Protein AF-A0A959KD26-F1 (afdb_monomer_lite)

pLDDT: mean 95.19, std 4.73, range [56.56, 98.06]

Foldseek 3Di:
DDPPVVVVVVLVVCLVVQQVVLCVQQVDDDDPVRSVQSSFFDPVAPRDNDDPPPDDGDGHDQEEEEEPVPVVVVVVVVVVVVDPDDPHHYYYHDDVPQDDDPDDVVSVVVSD

Radius of gyration: 19.58 Å; chains: 1; bounding box: 45×34×48 Å

Structure (mmCIF, N/CA/C/O backbone):
data_AF-A0A959KD26-F1
#
_entry.id   AF-A0A959KD26-F1
#
loop_
_atom_site.group_PDB
_atom_site.id
_atom_site.type_symbol
_atom_site.label_atom_id
_atom_site.label_alt_id
_atom_site.label_comp_id
_atom_site.label_asym_id
_atom_site.label_entity_id
_atom_site.label_seq_id
_atom_site.pdbx_PDB_ins_code
_atom_site.Cartn_x
_atom_site.Cartn_y
_atom_site.Cartn_z
_atom_site.occupancy
_atom_site.B_iso_or_equiv
_atom_site.auth_seq_id
_atom_site.auth_comp_id
_atom_site.auth_asym_id
_atom_site.auth_atom_id
_atom_site.pdbx_PDB_model_num
ATOM 1 N N . MET A 1 1 ? -8.733 8.907 -17.841 1.00 56.56 1 MET A N 1
ATOM 2 C CA . MET A 1 1 ? -9.606 8.530 -16.707 1.00 56.56 1 MET A CA 1
ATOM 3 C C . MET A 1 1 ? -8.741 7.909 -15.623 1.00 56.56 1 MET A C 1
ATOM 5 O O . MET A 1 1 ? -7.737 7.311 -15.996 1.00 56.56 1 MET A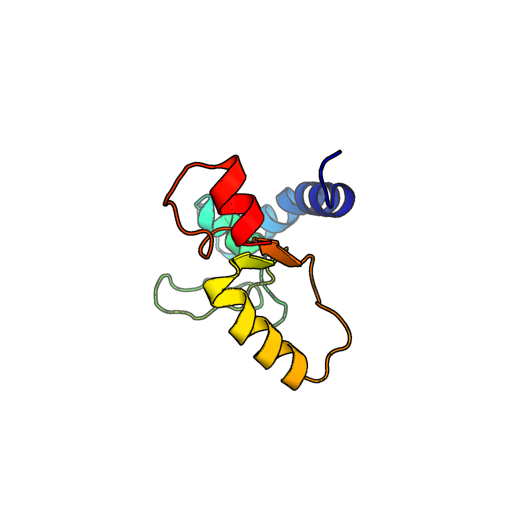 O 1
ATOM 9 N N . PRO A 1 2 ? -9.069 8.065 -14.330 1.00 74.62 2 PRO A N 1
ATOM 10 C CA . PRO A 1 2 ? -8.368 7.354 -13.264 1.00 74.62 2 PRO A CA 1
ATOM 11 C C . PRO A 1 2 ? -8.462 5.842 -13.505 1.00 74.62 2 PRO A C 1
ATOM 13 O O . PRO A 1 2 ? -9.542 5.352 -13.839 1.00 74.62 2 PRO A O 1
ATOM 16 N N . PHE A 1 3 ? -7.352 5.117 -13.358 1.00 83.50 3 PHE A N 1
ATOM 17 C CA . PHE A 1 3 ? -7.389 3.655 -13.286 1.00 83.50 3 PHE A CA 1
ATOM 18 C C . PHE A 1 3 ? -8.203 3.229 -12.053 1.00 83.50 3 PHE A C 1
ATOM 20 O O . PHE A 1 3 ? -8.207 3.938 -11.047 1.00 83.50 3 PHE A O 1
ATOM 27 N N . ASP A 1 4 ? -8.898 2.093 -12.137 1.00 87.50 4 ASP A N 1
ATOM 28 C CA . ASP A 1 4 ? -9.629 1.480 -11.016 1.00 87.50 4 ASP A CA 1
ATOM 29 C C . ASP A 1 4 ? -10.723 2.373 -10.377 1.00 87.50 4 ASP A C 1
ATOM 31 O O . ASP A 1 4 ? -11.003 2.272 -9.182 1.00 87.50 4 ASP A O 1
ATOM 35 N N . ILE A 1 5 ? -11.366 3.259 -11.154 1.00 92.12 5 ILE A N 1
ATOM 36 C CA . ILE A 1 5 ? -12.329 4.247 -10.625 1.00 92.12 5 ILE A CA 1
ATOM 37 C C . ILE A 1 5 ? -13.485 3.622 -9.829 1.00 92.12 5 ILE A C 1
ATOM 39 O O . ILE A 1 5 ? -13.883 4.171 -8.803 1.00 92.12 5 ILE A O 1
ATOM 43 N N . ASP A 1 6 ? -13.997 2.469 -10.258 1.00 92.88 6 ASP A N 1
ATOM 44 C CA . ASP A 1 6 ? -15.106 1.793 -9.577 1.00 92.88 6 ASP A CA 1
ATOM 45 C C . ASP A 1 6 ? -14.678 1.249 -8.207 1.00 92.88 6 ASP A C 1
ATOM 47 O O . ASP A 1 6 ? -15.414 1.384 -7.230 1.00 92.88 6 ASP A O 1
ATOM 51 N N . MET A 1 7 ? -13.450 0.727 -8.105 1.00 92.75 7 MET A N 1
ATOM 52 C CA . MET A 1 7 ? -12.856 0.283 -6.840 1.00 92.75 7 MET A CA 1
ATOM 53 C C . MET A 1 7 ? -12.692 1.458 -5.872 1.00 92.75 7 MET A C 1
ATOM 55 O O . MET A 1 7 ? -13.078 1.366 -4.708 1.00 92.75 7 MET A O 1
ATOM 59 N N . ILE A 1 8 ? -12.176 2.588 -6.367 1.00 93.31 8 ILE A N 1
ATOM 60 C CA . ILE A 1 8 ? -11.992 3.808 -5.571 1.00 93.31 8 ILE A CA 1
ATOM 61 C C . ILE A 1 8 ? -13.341 4.314 -5.044 1.00 93.31 8 ILE A C 1
ATOM 63 O O . ILE A 1 8 ? -13.457 4.662 -3.868 1.00 93.31 8 ILE A O 1
ATOM 67 N N . ARG A 1 9 ? -14.376 4.338 -5.893 1.00 95.62 9 ARG A N 1
ATOM 68 C CA . ARG A 1 9 ? -15.727 4.748 -5.488 1.00 95.62 9 ARG A CA 1
ATOM 69 C C . ARG A 1 9 ? -16.297 3.828 -4.415 1.00 95.62 9 ARG A C 1
ATOM 71 O O . ARG A 1 9 ? -16.702 4.327 -3.370 1.00 95.62 9 ARG A O 1
ATOM 78 N N . ALA A 1 10 ? -16.249 2.515 -4.632 1.00 94.81 10 ALA A N 1
ATOM 79 C CA . ALA A 1 10 ? -16.738 1.533 -3.668 1.00 94.81 10 ALA A CA 1
ATOM 80 C C . ALA A 1 10 ? -16.029 1.655 -2.306 1.00 94.81 10 ALA A C 1
ATOM 82 O O . ALA A 1 10 ? -16.675 1.591 -1.258 1.00 94.81 10 ALA A O 1
ATOM 83 N N . TYR A 1 11 ? -14.713 1.896 -2.308 1.00 94.44 11 TYR A N 1
ATOM 84 C CA . TYR A 1 11 ? -13.953 2.128 -1.081 1.00 94.44 11 TYR A CA 1
ATOM 85 C C . TYR A 1 11 ? -14.460 3.357 -0.317 1.00 94.44 11 TYR A C 1
ATOM 87 O O . TYR A 1 11 ? -14.783 3.260 0.869 1.00 94.44 11 TYR A O 1
ATOM 95 N N . TYR A 1 12 ? -14.567 4.510 -0.982 1.00 95.94 12 TYR A N 1
ATOM 96 C CA . TYR A 1 12 ? -15.003 5.743 -0.323 1.00 95.94 12 TYR A CA 1
ATOM 97 C C . TYR A 1 12 ? -16.476 5.719 0.097 1.00 95.94 12 TYR A C 1
ATOM 99 O O . TYR A 1 12 ? -16.815 6.334 1.107 1.00 95.94 12 TYR A O 1
ATOM 107 N N . GLU A 1 13 ? -17.333 4.987 -0.616 1.00 97.62 13 GLU A N 1
ATOM 108 C CA . GLU A 1 13 ? -18.722 4.741 -0.213 1.00 97.62 13 GLU A CA 1
ATOM 109 C C . GLU A 1 13 ? -18.795 3.912 1.084 1.00 97.62 13 GLU A C 1
ATOM 111 O O . GLU A 1 13 ? -19.580 4.232 1.978 1.00 97.62 13 GLU A O 1
ATOM 116 N N . ALA A 1 14 ? -17.934 2.898 1.243 1.00 96.44 14 ALA A N 1
ATOM 117 C CA . ALA A 1 14 ? -17.890 2.047 2.437 1.00 96.44 14 ALA A CA 1
ATOM 118 C C . ALA A 1 14 ? -17.132 2.668 3.630 1.00 96.44 14 ALA A C 1
ATOM 120 O O . ALA A 1 14 ? -17.359 2.294 4.788 1.00 96.44 14 ALA A O 1
ATOM 121 N N . LEU A 1 15 ? -16.221 3.610 3.371 1.00 97.19 15 LEU A N 1
ATOM 122 C CA . LEU A 1 15 ? -15.279 4.146 4.357 1.00 97.19 15 LEU A CA 1
ATOM 123 C C . LEU A 1 15 ? -15.938 4.731 5.627 1.00 97.19 15 LEU A C 1
ATOM 125 O O . LEU A 1 15 ? -15.461 4.415 6.723 1.00 97.19 15 LEU A O 1
ATOM 129 N N . PRO A 1 16 ? -17.018 5.541 5.557 1.00 97.38 16 PRO A N 1
ATOM 130 C CA . PRO A 1 16 ? -17.657 6.082 6.757 1.00 97.38 16 PRO A CA 1
ATOM 131 C C . PRO A 1 16 ? -18.179 4.991 7.698 1.00 97.38 16 PRO A C 1
ATOM 133 O O . PRO A 1 16 ? -18.014 5.111 8.913 1.00 97.38 16 PRO A O 1
ATOM 136 N N . GLY A 1 17 ? -18.755 3.919 7.139 1.00 97.06 17 GLY A N 1
ATOM 137 C CA . GLY A 1 17 ? -19.259 2.772 7.897 1.00 97.06 17 GLY A CA 1
ATOM 138 C C . GLY A 1 17 ? -18.134 2.042 8.624 1.00 97.06 17 GLY A C 1
ATOM 139 O O . GLY A 1 17 ? -18.174 1.920 9.847 1.00 97.06 17 GLY A O 1
ATOM 140 N N . ARG A 1 18 ? -17.067 1.686 7.896 1.00 96.62 18 ARG A N 1
ATOM 141 C CA . ARG A 1 18 ? -15.888 1.010 8.469 1.00 96.62 18 ARG A CA 1
ATOM 142 C C . ARG A 1 18 ? -15.245 1.818 9.601 1.00 96.62 18 ARG A C 1
ATOM 144 O O . ARG A 1 18 ? -14.899 1.274 10.648 1.00 96.62 18 ARG A O 1
ATOM 151 N N . ILE A 1 19 ? -15.118 3.138 9.430 1.00 97.38 19 ILE A N 1
ATOM 152 C CA . ILE A 1 19 ? -14.563 4.022 10.469 1.00 97.38 19 ILE A CA 1
ATOM 153 C C . ILE A 1 19 ? -15.487 4.102 11.690 1.00 97.38 19 ILE A C 1
ATOM 155 O O . ILE A 1 19 ? -14.995 4.164 12.820 1.00 97.38 19 ILE A O 1
ATOM 159 N N . ALA A 1 20 ? -16.806 4.145 11.493 1.00 97.00 20 ALA A N 1
ATOM 160 C CA . ALA A 1 20 ? -17.764 4.199 12.593 1.00 97.00 20 ALA A CA 1
ATOM 161 C C . ALA A 1 20 ? -17.734 2.910 13.428 1.00 97.00 20 ALA A C 1
ATOM 163 O O . ALA A 1 20 ? -17.694 2.984 14.658 1.00 97.00 20 ALA A O 1
ATOM 164 N N . GLU A 1 21 ? -17.681 1.751 12.769 1.00 96.31 21 GLU A N 1
ATOM 165 C CA . GLU A 1 21 ? -17.545 0.442 13.414 1.00 96.31 21 GLU A CA 1
ATOM 166 C C . GLU A 1 21 ? -16.243 0.340 14.212 1.00 96.31 21 GLU A C 1
ATOM 168 O O . GLU A 1 21 ? -16.279 0.051 15.411 1.00 96.31 21 GLU A O 1
ATOM 173 N N . ALA A 1 22 ? -15.108 0.682 13.593 1.00 96.88 22 ALA A N 1
ATOM 174 C CA . ALA A 1 22 ? -13.811 0.680 14.263 1.00 96.88 22 ALA A CA 1
ATOM 175 C C . ALA A 1 22 ? -13.787 1.629 15.470 1.00 96.88 22 ALA A C 1
ATOM 177 O O . ALA A 1 22 ? -13.386 1.243 16.566 1.00 96.88 22 ALA A O 1
ATOM 178 N N . ARG A 1 23 ? -14.289 2.860 15.320 1.00 96.88 23 ARG A N 1
ATOM 179 C CA . ARG A 1 23 ? -14.353 3.830 16.424 1.00 96.88 23 ARG A CA 1
ATOM 180 C C . ARG A 1 23 ? -15.198 3.317 17.587 1.00 96.88 23 ARG A C 1
ATOM 182 O O . ARG A 1 23 ? -14.824 3.530 18.739 1.00 96.88 23 ARG A O 1
ATOM 189 N N . LYS A 1 24 ? -16.332 2.675 17.294 1.00 96.06 24 LYS A N 1
ATOM 190 C CA . LYS A 1 24 ? -17.218 2.104 18.312 1.00 96.06 24 LYS A CA 1
ATOM 191 C C . LYS A 1 24 ? -16.530 0.967 19.065 1.00 96.06 24 LYS A C 1
ATOM 193 O O . LYS A 1 24 ? -16.624 0.931 20.286 1.00 96.06 24 LYS A O 1
ATOM 198 N N . ALA A 1 25 ? -15.832 0.080 18.357 1.00 95.38 25 ALA A N 1
ATOM 199 C CA . ALA A 1 25 ? -15.127 -1.043 18.970 1.00 95.38 25 ALA A CA 1
ATOM 200 C C . ALA A 1 25 ? -13.942 -0.595 19.840 1.00 95.38 25 ALA A C 1
ATOM 202 O O . ALA A 1 25 ? -13.758 -1.106 20.938 1.00 95.38 25 ALA A O 1
ATO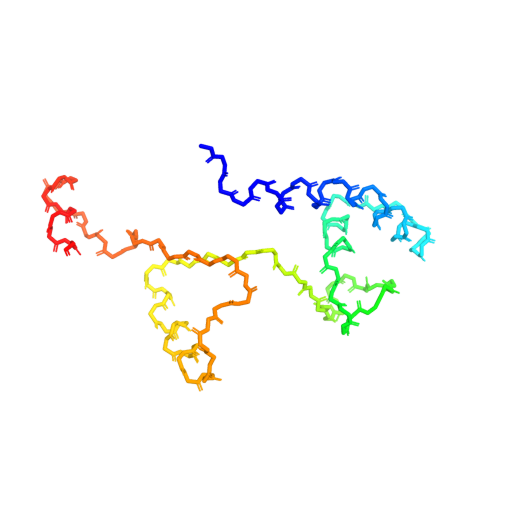M 203 N N . LEU A 1 26 ? -13.167 0.388 19.372 1.00 95.44 26 LEU A N 1
ATOM 204 C CA . LEU A 1 26 ? -11.975 0.877 20.074 1.00 95.44 26 LEU A CA 1
ATOM 205 C C . LEU A 1 26 ? -12.295 1.862 21.209 1.00 95.44 26 LEU A C 1
ATOM 207 O O . LEU A 1 26 ? -11.452 2.108 22.067 1.00 95.44 26 LEU A O 1
ATOM 211 N N . ASN A 1 27 ? -13.483 2.476 21.190 1.00 95.75 27 ASN A N 1
ATOM 212 C CA . ASN A 1 27 ? -13.951 3.454 22.177 1.00 95.75 27 ASN A CA 1
ATOM 213 C C . ASN A 1 27 ? -12.956 4.603 22.462 1.00 95.75 27 ASN A C 1
ATOM 215 O O . ASN A 1 27 ? -12.795 5.064 23.593 1.00 95.75 27 ASN A O 1
ATOM 219 N N . ARG A 1 28 ? -12.263 5.081 21.424 1.00 94.31 28 ARG A N 1
ATOM 220 C CA . ARG A 1 28 ? -11.295 6.184 21.520 1.00 94.31 28 ARG A CA 1
ATOM 221 C C . ARG A 1 28 ? -11.203 6.975 20.215 1.00 94.31 28 ARG A C 1
ATOM 223 O O . ARG A 1 28 ? -11.589 6.474 19.155 1.00 94.31 28 ARG A O 1
ATOM 230 N N . PRO A 1 29 ? -10.690 8.219 20.245 1.00 95.50 29 PRO A N 1
ATOM 231 C CA . PRO A 1 29 ? -10.356 8.937 19.023 1.00 95.50 29 PRO A CA 1
ATOM 232 C C . PRO A 1 29 ? -9.321 8.167 18.191 1.00 95.50 29 PRO A C 1
ATOM 234 O O . PRO A 1 29 ? -8.367 7.610 18.730 1.00 95.50 29 PRO A O 1
ATOM 237 N N . MET A 1 30 ? -9.505 8.178 16.871 1.00 97.25 30 MET A N 1
ATOM 238 C CA . MET A 1 30 ? -8.590 7.556 15.912 1.00 97.25 30 MET A CA 1
ATOM 239 C C . MET A 1 30 ? -7.863 8.624 15.098 1.00 97.25 30 MET A C 1
ATOM 241 O O . MET A 1 30 ? -8.485 9.562 14.579 1.00 97.25 30 MET A O 1
ATOM 245 N N . THR A 1 31 ? -6.558 8.436 14.942 1.00 97.50 31 THR A N 1
ATOM 246 C CA . THR A 1 31 ? -5.715 9.162 13.983 1.00 97.50 31 THR A CA 1
ATOM 247 C C . THR A 1 31 ? -6.109 8.836 12.538 1.00 97.50 31 THR A C 1
ATOM 249 O O . THR A 1 31 ? -6.857 7.893 12.280 1.00 97.50 31 THR A O 1
ATOM 252 N N . LEU A 1 32 ? -5.615 9.613 11.567 1.00 97.81 32 LEU A N 1
ATOM 253 C CA . LEU A 1 32 ? -5.834 9.308 10.148 1.00 97.81 32 LEU A CA 1
ATOM 254 C C . LEU A 1 32 ? -5.265 7.932 9.774 1.00 97.81 32 LEU A C 1
ATOM 256 O O . LEU A 1 32 ? -5.965 7.138 9.156 1.00 97.81 32 LEU A O 1
ATOM 260 N N . THR A 1 33 ? -4.036 7.637 10.196 1.00 97.31 33 THR A N 1
ATOM 261 C CA . THR A 1 33 ? -3.381 6.351 9.933 1.00 97.31 33 THR A CA 1
ATOM 262 C C . THR A 1 33 ? -4.185 5.186 10.496 1.00 97.31 33 THR A C 1
ATOM 264 O O . THR A 1 33 ? -4.407 4.215 9.787 1.00 97.31 33 THR A O 1
ATOM 267 N N . GLU A 1 34 ? -4.698 5.293 11.725 1.00 96.94 34 GLU A N 1
ATOM 268 C CA . GLU A 1 34 ? -5.571 4.255 12.282 1.00 96.94 34 GLU A CA 1
ATOM 269 C C . GLU A 1 34 ? -6.848 4.097 11.464 1.00 96.94 34 GLU A C 1
ATOM 271 O O . GLU A 1 34 ? -7.227 2.976 11.166 1.00 96.94 34 GLU A O 1
ATOM 276 N N . LYS A 1 35 ? -7.500 5.185 11.042 1.00 97.81 35 LYS A N 1
ATOM 277 C CA . LYS A 1 35 ? -8.702 5.071 10.200 1.00 97.81 35 LYS A CA 1
ATOM 278 C C . LYS A 1 35 ? -8.422 4.305 8.909 1.00 97.81 35 LYS A C 1
ATOM 280 O O . LYS A 1 35 ? -9.245 3.481 8.541 1.00 97.81 35 LYS A O 1
ATOM 285 N N . ILE A 1 36 ? -7.280 4.564 8.266 1.00 97.31 36 ILE A N 1
ATOM 286 C CA . ILE A 1 36 ? -6.860 3.868 7.042 1.00 97.31 36 ILE A CA 1
ATOM 287 C C . ILE A 1 36 ? -6.541 2.399 7.339 1.00 97.31 36 ILE A C 1
ATOM 289 O O . ILE A 1 36 ? -7.017 1.523 6.636 1.00 97.31 36 ILE A O 1
ATOM 293 N N . LEU A 1 37 ? -5.770 2.095 8.383 1.00 97.19 37 LEU A N 1
ATOM 294 C CA . LEU A 1 37 ? -5.409 0.710 8.703 1.00 97.19 37 LEU A CA 1
ATOM 295 C C . LEU A 1 37 ? -6.636 -0.117 9.113 1.00 97.19 37 LEU A C 1
ATOM 297 O O . LEU A 1 37 ? -6.863 -1.200 8.582 1.00 97.19 37 LEU A O 1
ATOM 301 N N . PHE A 1 38 ? -7.476 0.417 10.000 1.00 97.06 38 PHE A N 1
ATOM 302 C CA . PHE A 1 38 ? -8.689 -0.262 10.454 1.00 97.06 38 PHE A CA 1
ATOM 303 C C . PHE A 1 38 ? -9.742 -0.411 9.346 1.00 97.06 38 PHE A C 1
ATOM 305 O O . PHE A 1 38 ? -10.528 -1.354 9.392 1.00 97.06 38 PHE A O 1
ATOM 312 N N . SER A 1 39 ? -9.760 0.462 8.330 1.00 96.75 39 SER A N 1
ATOM 313 C CA . SER A 1 39 ? -10.639 0.291 7.164 1.00 96.75 39 SER A CA 1
ATOM 314 C C . SER A 1 39 ? -10.155 -0.771 6.168 1.00 96.75 39 SER A C 1
ATOM 316 O O . SER A 1 39 ? -10.914 -1.093 5.252 1.00 96.75 39 SER A O 1
ATOM 318 N N . HIS A 1 40 ? -8.948 -1.322 6.354 1.00 97.25 40 HIS A N 1
ATOM 319 C CA . HIS A 1 40 ? -8.331 -2.352 5.506 1.00 97.25 40 HIS A CA 1
ATOM 320 C C . HIS A 1 40 ? -7.928 -3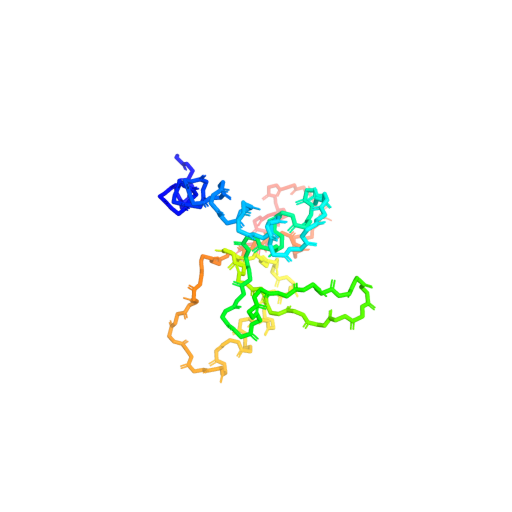.610 6.287 1.00 97.25 40 HIS A C 1
ATOM 322 O O . HIS A 1 40 ? -7.001 -4.309 5.882 1.00 97.25 40 HIS A O 1
ATOM 328 N N . LEU A 1 41 ? -8.573 -3.911 7.416 1.00 97.38 41 LEU A N 1
ATOM 329 C CA . LEU A 1 41 ? -8.321 -5.173 8.114 1.00 97.38 41 LEU A CA 1
ATOM 330 C C . LEU A 1 41 ? -8.658 -6.368 7.215 1.00 97.38 41 LEU A C 1
ATOM 332 O O . LEU A 1 41 ? -9.695 -6.379 6.549 1.00 97.38 41 LEU A O 1
ATOM 336 N N . HIS A 1 42 ? -7.774 -7.364 7.210 1.00 97.44 42 HIS A N 1
ATOM 337 C CA . HIS A 1 42 ? -8.053 -8.662 6.607 1.00 97.44 42 HIS A CA 1
ATOM 338 C C . HIS A 1 42 ? -8.938 -9.498 7.542 1.00 97.44 42 HIS A C 1
ATOM 340 O O . HIS A 1 42 ? -8.922 -9.304 8.757 1.00 97.44 42 HIS A O 1
ATOM 346 N N . GLU A 1 43 ? -9.674 -10.465 6.996 1.00 95.06 43 GLU A N 1
ATOM 347 C CA . GLU A 1 43 ? -10.519 -11.375 7.787 1.00 95.06 43 GLU A CA 1
ATOM 348 C C . GLU A 1 43 ? -9.728 -12.183 8.832 1.00 95.06 43 GLU A C 1
ATOM 350 O O . GLU A 1 43 ? -10.235 -12.448 9.920 1.00 95.06 43 GLU A O 1
ATOM 355 N N . ASP A 1 44 ? -8.449 -12.457 8.557 1.00 96.62 44 ASP A N 1
ATOM 356 C CA . ASP A 1 44 ? -7.515 -13.115 9.487 1.00 96.62 44 ASP A CA 1
ATOM 357 C C . ASP A 1 44 ? -7.072 -12.222 10.663 1.00 96.62 44 ASP A C 1
ATOM 359 O O . ASP A 1 44 ? -6.366 -12.662 11.571 1.00 96.62 44 ASP A O 1
ATOM 363 N N . SER A 1 45 ? -7.437 -10.941 10.662 1.00 96.38 45 SER A N 1
ATOM 364 C CA . SER A 1 45 ? -7.207 -10.002 11.764 1.00 96.38 45 SER A CA 1
ATOM 365 C C . SER A 1 45 ? -8.497 -9.253 12.082 1.00 96.38 45 SER A C 1
ATOM 367 O O . SER A 1 45 ? -8.624 -8.067 11.762 1.00 96.38 45 SER A O 1
ATOM 369 N N . PRO A 1 46 ? -9.473 -9.935 12.712 1.00 95.00 46 PRO A N 1
ATOM 370 C CA . PRO A 1 46 ? -10.746 -9.325 13.055 1.00 95.00 46 PRO A CA 1
ATOM 371 C C . PRO A 1 46 ? -10.549 -8.118 13.976 1.00 95.00 46 PRO A C 1
ATOM 373 O O . PRO A 1 46 ? -9.583 -8.031 14.734 1.00 95.00 46 PRO A O 1
ATOM 376 N N . LEU A 1 47 ? -11.495 -7.183 13.910 1.00 95.75 47 LEU A N 1
ATOM 377 C CA . LEU A 1 47 ? -11.449 -5.913 14.627 1.00 95.75 47 LEU A CA 1
ATOM 378 C C . LEU A 1 47 ? -11.193 -6.099 16.134 1.00 95.75 47 LEU A C 1
ATOM 380 O O . LEU A 1 47 ? -12.032 -6.632 16.858 1.00 95.75 47 LEU A O 1
ATOM 384 N N . ALA A 1 48 ? -10.053 -5.591 16.599 1.00 94.69 48 ALA A N 1
ATOM 385 C CA . ALA A 1 48 ? -9.634 -5.589 17.996 1.00 94.69 48 ALA A CA 1
ATOM 386 C C . ALA A 1 48 ? -8.797 -4.334 18.307 1.00 94.69 48 ALA A C 1
ATOM 388 O O . ALA A 1 48 ? -8.357 -3.629 17.397 1.00 94.69 48 ALA A O 1
ATOM 389 N N . ASP A 1 49 ? -8.563 -4.038 19.589 1.00 94.25 49 ASP A N 1
ATOM 390 C CA . ASP A 1 49 ? -7.681 -2.932 19.987 1.00 94.25 49 ASP A CA 1
ATOM 391 C C . ASP A 1 49 ? -6.210 -3.353 19.923 1.00 94.25 49 ASP A C 1
ATOM 393 O O . ASP A 1 49 ? -5.608 -3.751 20.918 1.00 94.25 49 ASP A O 1
ATOM 397 N N . PHE A 1 50 ? -5.650 -3.289 18.715 1.00 95.81 50 PHE A N 1
ATOM 398 C CA . PHE A 1 50 ? -4.256 -3.634 18.453 1.00 95.81 50 PHE A CA 1
ATOM 399 C C . PHE A 1 50 ? -3.280 -2.617 19.070 1.00 95.81 50 PHE A C 1
ATOM 401 O O . PHE A 1 50 ? -3.355 -1.403 18.841 1.00 95.81 50 PHE A O 1
ATOM 408 N N . GLY A 1 51 ? -2.304 -3.130 19.813 1.00 94.31 51 GLY A N 1
ATOM 409 C CA . GLY A 1 51 ? -1.210 -2.398 20.426 1.00 94.31 51 GLY A CA 1
ATOM 410 C C . GLY A 1 51 ? -0.183 -1.905 19.406 1.00 94.31 51 GLY A C 1
ATOM 411 O O . GLY A 1 51 ? 0.483 -2.678 18.715 1.00 94.31 51 GLY A O 1
ATOM 412 N N . ARG A 1 52 ? 0.020 -0.585 19.363 1.00 93.69 52 ARG A N 1
ATOM 413 C CA . ARG A 1 52 ? 1.008 0.058 18.482 1.00 93.69 52 ARG A CA 1
ATOM 414 C C . ARG A 1 52 ? 2.427 -0.440 18.771 1.00 93.69 52 ARG A C 1
ATOM 416 O O . ARG A 1 52 ? 2.875 -0.396 19.915 1.00 93.69 52 ARG A O 1
ATOM 423 N N . GLY A 1 53 ? 3.138 -0.865 17.725 1.00 94.62 53 GLY A N 1
ATOM 424 C CA . GLY A 1 53 ? 4.517 -1.364 17.824 1.00 94.62 53 GLY A CA 1
ATOM 425 C C . GLY A 1 53 ? 4.656 -2.692 18.575 1.00 94.62 53 GLY A C 1
ATOM 426 O O . GLY A 1 53 ? 5.769 -3.049 18.951 1.00 94.62 53 GLY A O 1
ATOM 427 N N . LYS A 1 54 ? 3.542 -3.391 18.827 1.00 96.56 54 LYS A N 1
ATOM 428 C CA . LYS A 1 54 ? 3.509 -4.672 19.543 1.00 96.56 54 LYS A CA 1
ATOM 429 C C . LYS A 1 54 ? 2.842 -5.755 18.712 1.00 96.56 54 LYS A C 1
ATOM 431 O O . LYS A 1 54 ? 3.418 -6.823 18.545 1.00 96.56 54 LYS A O 1
ATOM 436 N N . ASP A 1 55 ? 1.666 -5.451 18.175 1.00 96.94 55 ASP A N 1
ATOM 437 C CA . ASP A 1 55 ? 0.860 -6.446 17.483 1.00 96.94 55 ASP A CA 1
ATOM 438 C C . ASP A 1 55 ? 1.162 -6.469 15.986 1.00 96.94 55 ASP A C 1
ATOM 440 O O . ASP A 1 55 ? 1.365 -5.430 15.349 1.00 96.94 55 ASP A O 1
ATOM 444 N N . TYR A 1 56 ? 1.172 -7.678 15.428 1.00 96.75 56 TYR A N 1
ATOM 445 C CA . TYR A 1 56 ? 1.202 -7.909 13.992 1.00 96.75 56 TYR A CA 1
ATOM 446 C C . TYR A 1 56 ? -0.232 -8.064 13.490 1.00 96.75 56 TYR A C 1
ATOM 448 O O . TYR A 1 56 ? -0.994 -8.859 14.036 1.00 96.75 56 TYR A O 1
ATOM 456 N N . VAL A 1 57 ? -0.597 -7.305 12.460 1.00 97.50 57 VAL A N 1
ATOM 457 C CA . VAL A 1 57 ? -1.971 -7.228 11.955 1.00 97.50 57 VAL A CA 1
ATOM 458 C C . VAL A 1 57 ? -1.961 -7.484 10.457 1.00 97.50 57 VAL A C 1
ATOM 460 O O . VAL A 1 57 ? -1.172 -6.881 9.725 1.00 97.50 57 VAL A O 1
ATOM 463 N N . PHE A 1 58 ? -2.844 -8.368 10.002 1.00 97.94 58 PHE A N 1
ATOM 464 C CA . PHE A 1 58 ? -3.063 -8.601 8.584 1.00 97.94 58 PHE A CA 1
ATOM 465 C C . PHE A 1 58 ? -3.964 -7.505 8.013 1.00 97.94 58 PHE A C 1
ATOM 467 O O . PHE A 1 58 ? -5.084 -7.278 8.476 1.00 97.94 58 PHE A O 1
ATOM 474 N N . PHE A 1 59 ? -3.468 -6.839 6.976 1.00 97.50 59 PHE A N 1
ATOM 475 C CA . PHE A 1 59 ? -4.219 -5.861 6.198 1.00 97.50 59 PHE A CA 1
ATOM 476 C C . PHE A 1 59 ? -4.441 -6.385 4.781 1.00 97.50 59 PHE A C 1
ATOM 478 O O . PHE A 1 59 ? -3.686 -7.233 4.306 1.00 97.50 59 PHE A O 1
ATOM 485 N N . ALA A 1 60 ? -5.454 -5.854 4.105 1.00 96.75 60 ALA A N 1
ATOM 486 C CA . ALA A 1 60 ? -5.763 -6.113 2.707 1.00 96.75 60 ALA A CA 1
ATOM 487 C C . ALA A 1 60 ? -5.428 -4.864 1.867 1.00 96.75 60 ALA A C 1
ATOM 489 O O . ALA A 1 60 ? -6.271 -3.974 1.752 1.00 96.75 60 ALA A O 1
ATOM 490 N N . PRO A 1 61 ? -4.202 -4.735 1.321 1.00 96.56 61 PRO A N 1
ATOM 491 C CA . PRO A 1 61 ? -3.846 -3.609 0.462 1.00 96.56 61 PRO A CA 1
ATOM 492 C C . PRO A 1 61 ? -4.656 -3.623 -0.835 1.00 96.56 61 PRO A C 1
ATOM 494 O O . PRO A 1 61 ? -4.797 -4.672 -1.461 1.00 96.56 61 PRO A O 1
ATOM 497 N N . ASP A 1 62 ? -5.102 -2.454 -1.292 1.00 95.12 62 ASP A N 1
ATOM 498 C CA . ASP A 1 62 ? -5.886 -2.353 -2.532 1.00 95.12 62 ASP A CA 1
ATOM 499 C C . ASP A 1 62 ? -5.048 -2.540 -3.804 1.00 95.12 62 ASP A C 1
ATOM 501 O O . ASP A 1 62 ? -5.589 -2.832 -4.868 1.00 95.12 62 ASP A O 1
ATOM 505 N N . ARG A 1 63 ? -3.729 -2.310 -3.735 1.00 95.75 63 ARG A N 1
ATOM 506 C CA . ARG A 1 63 ? -2.828 -2.400 -4.891 1.00 95.75 63 ARG A CA 1
ATOM 507 C C . ARG A 1 63 ? -1.382 -2.666 -4.496 1.00 95.75 63 ARG A C 1
ATOM 509 O O . ARG A 1 63 ? -0.966 -2.352 -3.382 1.00 95.75 63 ARG A O 1
ATOM 516 N N . VAL A 1 64 ? -0.603 -3.163 -5.453 1.00 97.06 64 VAL A N 1
ATOM 517 C CA . VAL A 1 64 ? 0.848 -3.355 -5.324 1.00 97.06 64 VAL A CA 1
ATOM 518 C C . VAL A 1 64 ? 1.568 -2.559 -6.410 1.00 97.06 64 VAL A C 1
ATOM 520 O O . VAL A 1 64 ? 1.164 -2.560 -7.569 1.00 97.06 64 VAL A O 1
ATOM 523 N N . ALA A 1 65 ? 2.652 -1.881 -6.048 1.00 96.81 65 ALA A N 1
ATOM 524 C CA . ALA A 1 65 ? 3.539 -1.222 -6.999 1.00 96.81 65 ALA A CA 1
ATOM 525 C C . ALA A 1 65 ? 4.975 -1.663 -6.723 1.00 96.81 65 ALA A C 1
ATOM 527 O O . ALA A 1 65 ? 5.396 -1.739 -5.569 1.00 96.81 65 ALA A O 1
ATOM 528 N N . MET A 1 66 ? 5.708 -1.968 -7.786 1.00 98.00 66 MET A N 1
ATOM 529 C CA . MET A 1 66 ? 7.114 -2.352 -7.733 1.00 98.00 66 MET A CA 1
ATOM 530 C C . MET A 1 66 ? 7.908 -1.503 -8.721 1.00 98.00 66 MET A C 1
ATOM 532 O O . MET A 1 66 ? 7.363 -1.040 -9.721 1.00 98.00 66 MET A O 1
ATOM 536 N N . GLN A 1 67 ? 9.198 -1.344 -8.453 1.00 97.12 67 GLN A N 1
ATOM 537 C CA . GLN A 1 67 ? 10.168 -0.791 -9.399 1.00 97.12 67 GLN A CA 1
ATOM 538 C C . GLN A 1 67 ? 11.035 -1.923 -9.962 1.00 97.12 67 GLN A C 1
ATOM 540 O O . GLN A 1 67 ? 11.186 -2.948 -9.295 1.00 97.12 67 GLN A O 1
ATOM 545 N N . ASP A 1 68 ? 11.560 -1.780 -11.175 1.00 95.31 68 ASP A N 1
ATOM 546 C CA . ASP A 1 68 ? 12.229 -2.846 -11.935 1.00 95.31 68 ASP A CA 1
ATOM 547 C C . ASP A 1 68 ? 13.384 -3.545 -11.189 1.00 95.31 68 ASP A C 1
ATOM 549 O O . ASP A 1 68 ? 13.456 -4.776 -11.204 1.00 95.31 68 ASP A O 1
ATOM 553 N N . ALA A 1 69 ? 14.213 -2.816 -10.443 1.00 95.25 69 ALA A N 1
ATOM 554 C CA . ALA A 1 69 ? 15.304 -3.368 -9.641 1.00 95.25 69 ALA A CA 1
ATOM 555 C C . ALA A 1 69 ? 14.837 -4.282 -8.486 1.00 95.25 69 ALA A C 1
ATOM 557 O O . ALA A 1 69 ? 15.608 -5.115 -8.016 1.00 95.25 69 ALA A O 1
ATOM 558 N N . THR A 1 70 ? 13.581 -4.184 -8.033 1.00 96.19 70 THR A N 1
ATOM 559 C CA . THR A 1 70 ? 12.981 -5.116 -7.045 1.00 96.19 70 THR A CA 1
ATOM 560 C C . THR A 1 70 ? 11.920 -6.036 -7.638 1.00 96.19 70 THR A C 1
ATOM 562 O O . THR A 1 70 ? 11.700 -7.136 -7.124 1.00 96.19 70 THR A O 1
ATOM 565 N N . ALA A 1 71 ? 11.281 -5.623 -8.731 1.00 97.25 71 ALA A N 1
ATOM 566 C CA . ALA A 1 71 ? 10.210 -6.361 -9.377 1.00 97.25 71 ALA A CA 1
ATOM 567 C C . ALA A 1 71 ? 10.710 -7.695 -9.927 1.00 97.25 71 ALA A C 1
ATOM 569 O O . ALA A 1 71 ? 9.974 -8.673 -9.870 1.00 97.25 71 ALA A O 1
ATOM 570 N N . GLN A 1 72 ? 11.959 -7.763 -10.404 1.00 95.50 72 GLN A N 1
ATOM 571 C CA . GLN A 1 72 ? 12.534 -8.994 -10.956 1.00 95.50 72 GLN A CA 1
ATOM 572 C C . GLN A 1 72 ? 12.413 -10.171 -9.978 1.00 95.50 72 GLN A C 1
ATOM 574 O O . GLN A 1 72 ? 11.826 -11.200 -10.313 1.00 95.50 72 GLN A O 1
ATOM 579 N N . MET A 1 73 ? 12.897 -10.014 -8.741 1.00 97.69 73 MET A N 1
ATOM 580 C CA . MET A 1 73 ? 12.852 -11.099 -7.757 1.00 97.69 73 MET A CA 1
ATOM 581 C C . MET A 1 73 ? 11.431 -11.357 -7.243 1.00 97.69 73 MET A C 1
ATOM 583 O O . MET A 1 73 ? 11.056 -12.511 -7.037 1.00 97.69 73 MET A O 1
ATOM 587 N N . ALA A 1 74 ? 10.621 -10.307 -7.077 1.00 97.50 74 ALA A N 1
ATOM 588 C CA . ALA A 1 74 ? 9.227 -10.447 -6.665 1.00 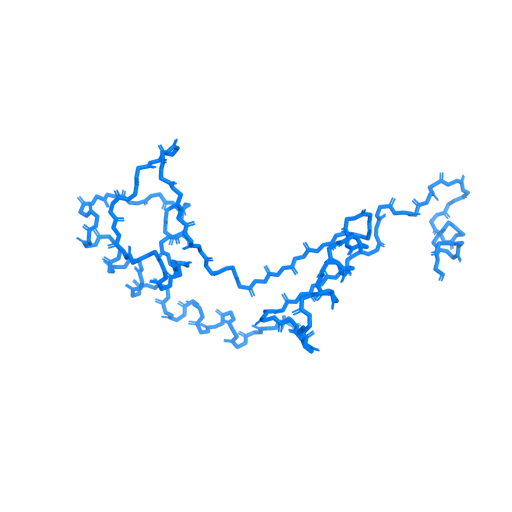97.50 74 ALA A CA 1
ATOM 589 C C . ALA A 1 74 ? 8.400 -11.240 -7.694 1.00 97.50 74 ALA A C 1
ATOM 591 O O . ALA A 1 74 ? 7.643 -12.135 -7.322 1.00 97.50 74 ALA A O 1
ATOM 592 N N . LEU A 1 75 ? 8.587 -10.970 -8.990 1.00 96.44 75 LEU A N 1
ATOM 593 C CA . LEU A 1 75 ? 7.928 -11.695 -10.076 1.00 96.44 75 LEU A CA 1
ATOM 594 C C . LEU A 1 75 ? 8.403 -13.147 -10.160 1.00 96.44 75 LEU A C 1
ATOM 596 O O . LEU A 1 75 ? 7.571 -14.035 -10.316 1.00 96.44 75 LEU A O 1
ATOM 600 N N . LEU A 1 76 ? 9.705 -13.411 -9.996 1.00 97.00 76 LEU A N 1
ATOM 601 C CA . LEU A 1 76 ? 10.224 -14.782 -9.945 1.00 97.00 76 LEU A CA 1
ATOM 602 C C . LEU A 1 76 ? 9.594 -15.577 -8.796 1.00 97.00 76 LEU A C 1
ATOM 604 O O . LEU A 1 76 ? 9.130 -16.695 -9.003 1.00 97.00 76 LEU A O 1
ATOM 608 N N . GLN A 1 77 ? 9.517 -14.997 -7.595 1.00 98.06 77 GLN A N 1
ATOM 609 C CA . GLN A 1 77 ? 8.846 -15.645 -6.463 1.00 98.06 77 GLN A CA 1
ATOM 610 C C . GLN A 1 77 ? 7.355 -15.860 -6.740 1.00 98.06 77 GLN A C 1
ATOM 612 O O . GLN A 1 77 ? 6.836 -16.937 -6.457 1.00 98.06 77 GLN A O 1
ATOM 617 N N . PHE A 1 78 ? 6.684 -14.882 -7.354 1.00 97.56 78 PHE A N 1
ATOM 618 C CA . PHE A 1 78 ? 5.278 -14.999 -7.730 1.00 97.56 78 PHE A CA 1
ATOM 619 C C . PHE A 1 78 ? 5.031 -16.131 -8.741 1.00 97.56 78 PHE A C 1
ATOM 621 O O . PHE A 1 78 ? 4.079 -16.894 -8.578 1.00 97.56 78 PHE A O 1
ATOM 628 N N . MET A 1 79 ? 5.913 -16.302 -9.734 1.00 95.75 79 MET A N 1
ATOM 629 C CA . MET A 1 79 ? 5.860 -17.427 -10.681 1.00 95.75 79 MET A CA 1
ATOM 630 C C . MET A 1 79 ? 5.984 -18.777 -9.963 1.00 95.75 79 MET A C 1
ATOM 632 O O . MET A 1 79 ? 5.265 -19.720 -10.291 1.00 95.75 79 MET A O 1
ATOM 636 N N . MET A 1 80 ? 6.833 -18.862 -8.933 1.00 97.56 80 MET A N 1
ATOM 637 C CA . MET A 1 80 ? 6.990 -20.079 -8.126 1.00 97.56 80 MET A CA 1
ATOM 638 C C . MET A 1 80 ? 5.777 -20.383 -7.236 1.00 97.56 80 MET A C 1
ATOM 640 O O . MET A 1 80 ? 5.608 -21.527 -6.817 1.00 97.56 80 MET A O 1
ATOM 644 N N . CYS A 1 81 ? 4.908 -19.403 -6.963 1.00 96.69 81 CYS A N 1
ATOM 645 C CA . CYS A 1 81 ? 3.670 -19.628 -6.215 1.00 96.69 81 CYS A CA 1
ATOM 646 C C . CYS A 1 81 ? 2.606 -20.408 -7.009 1.00 96.69 81 CYS A C 1
ATOM 648 O O . CYS A 1 81 ? 1.599 -20.796 -6.418 1.00 96.69 81 CYS A O 1
ATOM 650 N N . GLY A 1 82 ? 2.781 -20.601 -8.324 1.00 95.00 82 GLY A N 1
ATOM 651 C CA . GLY A 1 82 ? 1.828 -21.332 -9.166 1.00 95.00 82 GLY A CA 1
ATOM 652 C C . GLY A 1 82 ? 0.477 -20.628 -9.346 1.00 95.00 82 GLY A C 1
ATOM 653 O O . GLY A 1 82 ? -0.537 -21.292 -9.538 1.00 95.00 82 GLY A O 1
ATOM 654 N N . ARG A 1 83 ? 0.438 -19.293 -9.235 1.00 96.00 83 ARG A N 1
ATOM 655 C CA . ARG A 1 83 ? -0.774 -18.487 -9.457 1.00 96.00 83 ARG A CA 1
ATOM 656 C C . ARG A 1 83 ? -0.801 -17.940 -10.883 1.00 96.00 83 ARG A C 1
ATOM 658 O O . ARG A 1 83 ? 0.170 -17.335 -11.322 1.00 96.00 83 ARG A O 1
ATOM 665 N N . ASP A 1 84 ? -1.951 -18.046 -11.546 1.00 96.00 84 ASP A N 1
ATOM 666 C CA . ASP A 1 84 ? -2.114 -17.579 -12.933 1.00 96.00 84 ASP A CA 1
ATOM 667 C C . ASP A 1 84 ? -2.201 -16.048 -13.066 1.00 96.00 84 ASP A C 1
ATOM 669 O O . ASP A 1 84 ? -1.966 -15.496 -14.139 1.00 96.00 84 ASP A O 1
ATOM 673 N N . LYS A 1 85 ? -2.586 -15.343 -11.991 1.00 96.62 85 LYS A N 1
ATOM 674 C CA . LYS A 1 85 ? -2.772 -13.883 -11.983 1.00 96.62 85 LYS A CA 1
ATOM 675 C C . LYS A 1 85 ? -2.634 -13.277 -10.590 1.00 96.62 85 LYS A C 1
ATOM 677 O O . LYS A 1 85 ? -2.839 -13.959 -9.582 1.00 96.62 85 LYS A O 1
ATOM 682 N N . THR A 1 86 ? -2.338 -11.980 -10.537 1.00 96.69 86 THR A N 1
ATOM 683 C CA . THR A 1 86 ? -2.304 -11.207 -9.288 1.00 96.69 86 THR A CA 1
ATOM 684 C C . THR A 1 86 ? -3.698 -11.092 -8.664 1.00 96.69 86 THR A C 1
ATOM 686 O O . THR A 1 86 ? -4.717 -11.158 -9.353 1.00 96.69 86 THR A O 1
ATOM 689 N N . ALA A 1 87 ? -3.747 -10.944 -7.336 1.00 95.69 87 ALA A N 1
ATOM 690 C CA . ALA A 1 87 ? -5.004 -10.819 -6.591 1.00 95.69 87 ALA A CA 1
ATOM 691 C C . ALA A 1 87 ? -5.579 -9.392 -6.607 1.00 95.69 87 ALA A C 1
ATOM 693 O O . ALA A 1 87 ? -6.787 -9.216 -6.486 1.00 95.69 87 ALA A O 1
ATOM 694 N N . VAL A 1 88 ? -4.714 -8.391 -6.770 1.00 95.19 88 VAL A N 1
ATOM 695 C CA . VAL A 1 88 ? -5.051 -6.962 -6.806 1.00 95.19 88 VAL A CA 1
ATOM 696 C C . VAL A 1 88 ? -4.358 -6.292 -7.999 1.00 95.19 88 VAL A C 1
ATOM 698 O O . VAL A 1 88 ? -3.441 -6.897 -8.575 1.00 95.19 88 VAL A O 1
ATOM 701 N N . PRO A 1 89 ? -4.770 -5.072 -8.399 1.00 95.44 89 PR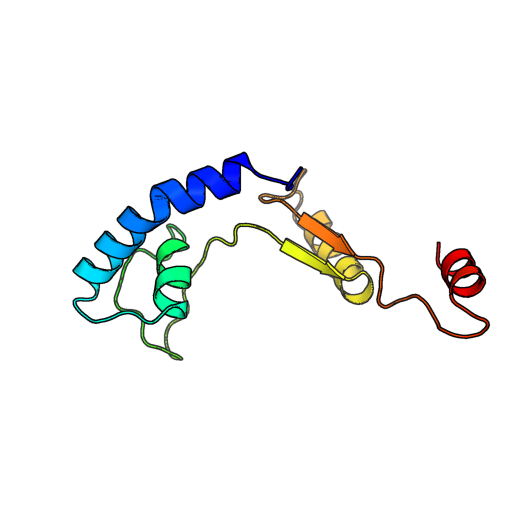O A N 1
ATOM 702 C CA . PRO A 1 89 ? -4.043 -4.279 -9.382 1.00 95.44 89 PRO A CA 1
ATOM 703 C C . PRO A 1 89 ? -2.565 -4.140 -9.006 1.00 95.44 89 PRO A C 1
ATOM 705 O O . PRO A 1 89 ? -2.224 -3.679 -7.913 1.00 95.44 89 PRO A O 1
ATOM 708 N N . THR A 1 90 ? -1.692 -4.528 -9.934 1.00 96.00 90 THR A N 1
ATOM 709 C CA . THR A 1 90 ? -0.243 -4.548 -9.725 1.00 96.00 90 THR A CA 1
ATOM 710 C C . THR A 1 90 ? 0.466 -3.864 -10.883 1.00 96.00 90 THR A C 1
ATOM 712 O O . THR A 1 90 ? 0.180 -4.166 -12.041 1.00 96.00 90 THR A O 1
ATOM 715 N N . THR A 1 91 ? 1.403 -2.964 -10.587 1.00 96.56 91 THR A N 1
ATOM 716 C CA . THR A 1 91 ? 2.227 -2.283 -11.598 1.00 96.56 91 THR A CA 1
ATOM 717 C C . THR A 1 91 ? 3.716 -2.499 -11.347 1.00 96.56 91 THR A C 1
ATOM 719 O O . THR A 1 91 ? 4.165 -2.578 -10.202 1.00 96.56 91 THR A O 1
ATOM 722 N N . VAL A 1 92 ? 4.484 -2.579 -12.436 1.00 97.19 92 VAL A N 1
ATOM 723 C CA . VAL A 1 92 ? 5.949 -2.490 -12.423 1.00 97.19 92 VAL A CA 1
ATOM 724 C C . VAL A 1 92 ? 6.337 -1.206 -13.138 1.00 97.19 92 VAL A C 1
ATOM 726 O O . VAL A 1 92 ? 5.863 -0.946 -14.243 1.00 97.19 92 VAL A O 1
ATOM 729 N N . HIS A 1 93 ? 7.167 -0.405 -12.488 1.00 96.25 93 HIS A N 1
ATOM 730 C CA . HIS A 1 93 ? 7.723 0.828 -13.022 1.00 96.25 93 HIS A CA 1
ATOM 731 C C . HIS A 1 93 ? 9.186 0.568 -13.409 1.00 96.25 93 HIS A C 1
ATOM 733 O O . HIS A 1 93 ? 9.937 0.006 -12.616 1.00 96.25 93 HIS A O 1
ATOM 739 N N . CYS A 1 94 ? 9.560 0.887 -14.650 1.00 95.06 94 CYS A N 1
ATOM 740 C CA . CYS A 1 94 ? 10.925 0.708 -15.153 1.00 95.06 94 CYS A CA 1
ATOM 741 C C . CYS A 1 94 ? 11.668 2.042 -15.087 1.00 95.06 94 CYS A C 1
ATOM 743 O O . CYS A 1 94 ? 11.652 2.815 -16.047 1.00 95.06 94 CYS A O 1
ATOM 745 N N . ASP A 1 95 ? 12.217 2.348 -13.917 1.00 93.19 95 ASP A N 1
ATOM 746 C CA . ASP A 1 95 ? 12.798 3.647 -13.590 1.00 93.19 95 ASP A CA 1
ATOM 747 C C . ASP A 1 95 ? 14.218 3.577 -12.980 1.00 93.19 95 ASP A C 1
ATOM 749 O O . ASP A 1 95 ? 15.057 4.379 -13.398 1.00 93.19 95 ASP A O 1
ATOM 753 N N . PRO A 1 96 ? 14.562 2.644 -12.066 1.00 93.75 96 PRO A N 1
ATOM 754 C CA . PRO A 1 96 ? 15.906 2.559 -11.494 1.00 93.75 96 PRO A CA 1
ATOM 755 C C . PRO A 1 96 ? 17.046 2.206 -12.450 1.00 93.75 96 PRO A C 1
ATOM 757 O O . PRO A 1 96 ? 18.181 2.599 -12.184 1.00 93.75 96 PRO A O 1
ATOM 760 N N . LEU A 1 97 ? 16.799 1.410 -13.495 1.00 93.81 97 LEU A N 1
ATOM 761 C CA . LEU A 1 97 ? 17.877 0.800 -14.292 1.00 93.81 97 LEU A CA 1
ATOM 762 C C . LEU A 1 97 ? 18.306 1.629 -15.515 1.00 93.81 97 LEU A C 1
ATOM 764 O O . LEU A 1 97 ? 19.124 1.172 -16.313 1.00 93.81 97 LEU A O 1
ATOM 768 N N . ILE A 1 98 ? 17.800 2.856 -15.654 1.00 95.25 98 ILE A N 1
ATOM 769 C CA . ILE A 1 98 ? 18.210 3.784 -16.712 1.00 95.25 98 ILE A CA 1
ATOM 770 C C . ILE A 1 98 ? 19.449 4.551 -16.241 1.00 95.25 98 ILE A C 1
ATOM 772 O O . ILE A 1 98 ? 19.377 5.408 -15.359 1.00 95.25 98 ILE A O 1
ATOM 776 N N . GLN A 1 99 ? 20.599 4.259 -16.844 1.00 96.00 99 GLN A N 1
ATOM 777 C CA . GLN A 1 99 ? 21.838 4.973 -16.553 1.00 96.00 99 GLN A CA 1
ATOM 778 C C . GLN A 1 99 ? 21.838 6.355 -17.217 1.00 96.00 99 GLN A C 1
ATOM 780 O O . GLN A 1 99 ? 21.626 6.467 -18.419 1.00 96.00 99 GLN A O 1
ATOM 785 N N . ALA A 1 100 ? 22.130 7.403 -16.445 1.00 96.31 100 ALA A N 1
ATOM 786 C CA . ALA A 1 100 ? 22.363 8.739 -16.985 1.00 96.31 100 ALA A CA 1
ATOM 787 C C . ALA A 1 100 ? 23.810 8.861 -17.494 1.00 96.31 100 ALA A C 1
ATOM 789 O O . ALA A 1 100 ? 24.747 8.772 -16.696 1.00 96.31 100 ALA A O 1
ATOM 790 N N . GLU A 1 101 ? 23.994 9.078 -18.798 1.00 96.94 101 GLU A N 1
ATOM 791 C CA . GLU A 1 101 ? 25.322 9.160 -19.423 1.00 96.94 101 GLU A CA 1
ATOM 792 C C . GLU A 1 101 ? 25.419 10.299 -20.445 1.00 96.94 101 GLU A C 1
ATOM 794 O O . GLU A 1 101 ? 26.218 11.220 -20.265 1.00 96.94 101 GLU A O 1
ATOM 799 N N . VAL A 1 102 ? 24.601 10.267 -21.502 1.00 97.00 102 VAL A N 1
ATOM 800 C CA . VAL A 1 102 ? 24.678 11.223 -22.624 1.00 97.00 102 VAL A CA 1
ATOM 801 C C . VAL A 1 102 ? 23.434 12.105 -22.756 1.00 97.00 102 VAL A C 1
ATOM 803 O O . VAL A 1 102 ? 23.475 13.126 -23.447 1.00 97.00 102 VAL A O 1
ATOM 806 N N . GLY A 1 103 ? 22.335 11.761 -22.078 1.00 95.50 103 GLY A N 1
ATOM 807 C CA . GLY A 1 103 ? 21.113 12.558 -22.002 1.00 95.50 103 GLY A CA 1
ATOM 808 C C . GLY A 1 103 ? 19.838 11.741 -22.224 1.00 95.50 103 GLY A C 1
ATOM 809 O O . GLY A 1 103 ? 19.833 10.729 -22.920 1.0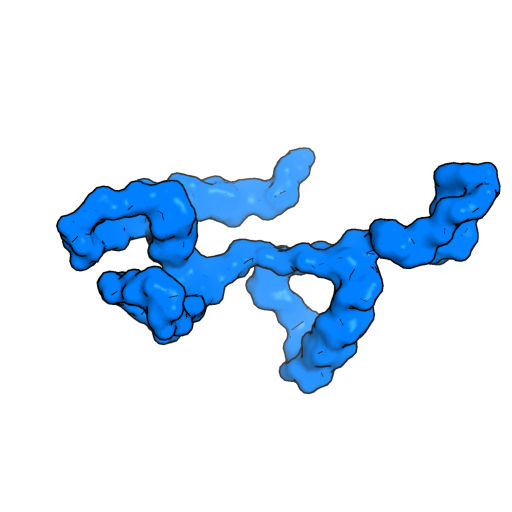0 95.50 103 GLY A O 1
ATOM 810 N N . ALA A 1 104 ? 18.718 12.247 -21.696 1.00 94.56 104 ALA A N 1
ATOM 811 C CA . ALA A 1 104 ? 17.468 11.500 -21.511 1.00 94.56 104 ALA A CA 1
ATOM 812 C C . ALA A 1 104 ? 16.998 10.667 -22.720 1.00 94.56 104 ALA A C 1
ATOM 814 O O . ALA A 1 104 ? 16.687 9.492 -22.563 1.00 94.56 104 ALA A O 1
ATOM 815 N N . ASN A 1 105 ? 16.951 11.244 -23.927 1.00 96.31 105 ASN A N 1
ATOM 816 C CA . ASN A 1 105 ? 16.452 10.526 -25.110 1.00 96.31 105 ASN A CA 1
ATOM 817 C C . ASN A 1 105 ? 17.367 9.366 -25.534 1.00 96.31 105 ASN A C 1
ATOM 819 O O . ASN A 1 105 ? 16.878 8.335 -25.991 1.00 96.31 105 ASN A O 1
ATOM 823 N N . ALA A 1 106 ? 18.685 9.547 -25.430 1.00 96.25 106 ALA A N 1
ATOM 824 C CA . ALA A 1 106 ? 19.664 8.536 -25.821 1.00 96.25 106 ALA A CA 1
ATOM 825 C C . ALA A 1 106 ? 19.817 7.459 -24.734 1.00 96.25 106 ALA A C 1
ATOM 827 O O . ALA A 1 106 ? 19.837 6.270 -25.052 1.00 96.25 106 ALA A O 1
ATOM 828 N N . ASP A 1 107 ? 19.821 7.871 -23.468 1.00 95.94 107 ASP A N 1
ATOM 829 C CA . ASP A 1 107 ? 19.904 6.984 -22.306 1.00 95.94 107 ASP A CA 1
ATOM 830 C C . ASP A 1 107 ? 18.660 6.080 -22.214 1.00 95.94 107 ASP A C 1
ATOM 832 O O . ASP A 1 107 ? 18.777 4.860 -22.107 1.00 95.94 107 ASP A O 1
ATOM 836 N N . LEU A 1 108 ? 17.455 6.648 -22.382 1.00 94.50 108 LEU A N 1
ATOM 837 C CA . LEU A 1 108 ? 16.204 5.878 -22.387 1.00 94.50 108 LEU A CA 1
ATOM 838 C C . LEU A 1 108 ? 16.149 4.874 -23.544 1.00 94.50 108 LEU A C 1
ATOM 840 O O . LEU A 1 108 ? 15.692 3.752 -23.362 1.00 94.50 108 LEU A O 1
ATOM 844 N N . LYS A 1 109 ? 16.630 5.256 -24.735 1.00 94.56 109 LYS A N 1
ATOM 845 C CA . LYS A 1 109 ? 16.666 4.352 -25.894 1.00 94.56 109 LYS A CA 1
ATOM 846 C C . LYS A 1 109 ? 17.629 3.179 -25.690 1.00 94.56 109 LYS A C 1
ATOM 848 O O . LYS A 1 109 ? 17.413 2.129 -26.276 1.00 94.56 109 LYS A O 1
ATOM 853 N N . THR A 1 110 ? 18.688 3.366 -24.907 1.00 94.31 110 THR A N 1
ATOM 854 C CA . THR A 1 110 ? 19.650 2.301 -24.586 1.00 94.31 110 THR A CA 1
ATOM 855 C C . THR A 1 110 ? 19.086 1.312 -23.562 1.00 94.31 110 THR A C 1
ATOM 857 O O . THR A 1 110 ? 19.451 0.141 -23.582 1.00 94.31 110 THR A O 1
ATOM 860 N N . ALA A 1 111 ? 18.202 1.777 -22.677 1.00 90.81 111 ALA A N 1
ATOM 861 C CA . ALA A 1 111 ? 17.631 0.974 -21.598 1.00 90.81 111 ALA A CA 1
ATOM 862 C C . ALA A 1 111 ? 16.389 0.144 -21.993 1.00 90.81 111 ALA A C 1
ATOM 864 O O . ALA A 1 111 ? 16.079 -0.823 -21.297 1.00 90.81 111 ALA A O 1
ATOM 865 N N . LEU A 1 112 ? 15.671 0.528 -23.059 1.00 84.19 112 LEU A N 1
ATOM 866 C CA . LEU A 1 112 ? 14.460 -0.142 -23.571 1.00 84.19 112 LEU A CA 1
ATOM 867 C C . LEU A 1 112 ? 14.777 -1.196 -24.639 1.00 84.19 112 LEU A C 1
ATOM 869 O O . LEU A 1 112 ? 14.093 -2.244 -24.624 1.00 84.19 112 LEU A O 1
#

Secondary structure (DSSP, 8-state):
--TTHHHHHHHHHHHHHHHHHHHHHHTS---HHHHHHHTTB-TTS-S--PPTTT----B--S-EEEEHHHHHHHHHHHHHTT-SS-SS-EEEE--TT---SS-HHHHHHHH-

Sequence (112 aa):
MPFDIDMIRAYYEALPGRIAEARKALNRPMTLTEKILFSHLHEDSPLADFGRGKDYVFFAPDRVAMQDATAQMALLQFMMCGRDKTAVPTTVHCDPLIQAEVGANADLKTAL